Protein AF-X1AIP9-F1 (afdb_monomer_lite)

Organism: NCBI:txid412755

Secondary structure (DSSP, 8-state):
--GGG-TT-S-S-BTTB-GGG-----EEESBTTTTTSBHHHHTTSTT-----S---PPP---BEEE---TTSS-GGGGGS-GGGS--B--SPPPPHHHHHHHHHHTT----B--PPTT-HHHHT---SS--B----------

pLDDT: mean 81.37, std 18.29, range [27.41, 97.12]

Structure (mmCIF, N/CA/C/O backbone):
data_AF-X1AIP9-F1
#
_entry.id   AF-X1AIP9-F1
#
loop_
_atom_site.group_PDB
_atom_site.id
_atom_site.type_symbol
_atom_site.label_atom_id
_atom_site.label_alt_id
_atom_site.label_comp_id
_atom_site.label_asym_id
_atom_site.label_entity_id
_atom_site.label_seq_id
_atom_site.pdbx_PDB_ins_code
_atom_site.Cartn_x
_atom_site.Cartn_y
_atom_site.Cartn_z
_atom_site.occupancy
_atom_site.B_iso_or_equiv
_atom_site.auth_seq_id
_atom_site.auth_comp_id
_atom_site.auth_asym_id
_atom_site.auth_atom_id
_atom_site.pdbx_PDB_model_num
ATOM 1 N N . LYS A 1 1 ? -18.981 -21.680 0.951 1.00 55.88 1 LYS A N 1
ATOM 2 C CA . LYS A 1 1 ? -17.619 -21.598 1.529 1.00 55.88 1 LYS A CA 1
ATOM 3 C C . LYS A 1 1 ? -17.472 -22.798 2.476 1.00 55.88 1 LYS A C 1
ATOM 5 O O . LYS A 1 1 ? -18.361 -22.968 3.294 1.00 55.88 1 LYS A O 1
ATOM 10 N N . ASP A 1 2 ? -16.499 -23.697 2.274 1.00 57.28 2 ASP A N 1
ATOM 11 C CA . ASP A 1 2 ? -16.316 -24.950 3.048 1.00 57.28 2 ASP A CA 1
ATOM 12 C C . ASP A 1 2 ? -14.914 -24.931 3.674 1.00 57.28 2 ASP A C 1
ATOM 14 O O . ASP A 1 2 ? -13.926 -24.861 2.940 1.00 57.28 2 ASP A O 1
ATOM 18 N N . SER A 1 3 ? -14.827 -24.987 5.005 1.00 61.56 3 SER A N 1
ATOM 19 C CA . SER A 1 3 ? -13.566 -24.957 5.761 1.00 61.56 3 SER A CA 1
ATOM 20 C C . SER A 1 3 ? -12.625 -26.112 5.401 1.00 61.56 3 SER A C 1
ATOM 22 O O . SER A 1 3 ? -11.410 -25.980 5.515 1.00 61.56 3 SER A O 1
ATOM 24 N N . ARG A 1 4 ? -13.152 -27.223 4.868 1.00 63.00 4 ARG A N 1
ATOM 25 C CA . ARG A 1 4 ? -12.360 -28.374 4.398 1.00 63.00 4 ARG A CA 1
ATOM 26 C C . ARG A 1 4 ? -11.607 -28.107 3.090 1.00 63.00 4 ARG A C 1
ATOM 28 O O . ARG A 1 4 ? -10.804 -28.936 2.677 1.00 63.00 4 ARG A O 1
ATOM 35 N N . LYS A 1 5 ? -11.855 -26.967 2.433 1.00 68.25 5 LYS A N 1
ATOM 36 C CA . LYS A 1 5 ? -11.142 -26.505 1.227 1.00 68.25 5 LYS A CA 1
ATOM 37 C C . LYS A 1 5 ? -10.199 -25.327 1.498 1.00 68.25 5 LYS A C 1
ATOM 39 O O . LYS A 1 5 ? -9.706 -24.717 0.553 1.00 68.25 5 LYS A O 1
ATOM 44 N N . ALA A 1 6 ? -9.950 -25.001 2.765 1.00 70.75 6 ALA A N 1
ATOM 45 C CA . ALA A 1 6 ? -9.117 -23.881 3.191 1.00 70.75 6 ALA A CA 1
ATOM 46 C C . ALA A 1 6 ? -7.611 -24.164 3.036 1.00 70.75 6 ALA A C 1
ATOM 48 O O . ALA A 1 6 ? -6.866 -24.230 4.012 1.00 70.75 6 ALA A O 1
ATOM 49 N N . ILE A 1 7 ? -7.156 -24.376 1.801 1.00 81.56 7 ILE A N 1
ATOM 50 C CA . ILE A 1 7 ? -5.738 -24.604 1.507 1.00 81.56 7 ILE A CA 1
ATOM 51 C C . ILE A 1 7 ? -4.946 -23.358 1.929 1.00 81.56 7 ILE A C 1
ATOM 53 O O . ILE A 1 7 ? -5.242 -22.256 1.478 1.00 81.56 7 ILE A O 1
ATOM 57 N N . GLY A 1 8 ? -3.943 -23.538 2.792 1.00 84.81 8 GLY A N 1
ATOM 58 C CA . GLY A 1 8 ? -3.070 -22.458 3.267 1.00 84.81 8 GLY A CA 1
ATOM 59 C C . GLY A 1 8 ? -3.502 -21.779 4.573 1.00 84.81 8 GLY A C 1
ATOM 60 O O . GLY A 1 8 ? -2.743 -20.966 5.091 1.00 84.81 8 GLY A O 1
ATOM 61 N N . LEU A 1 9 ? -4.657 -22.132 5.149 1.00 86.56 9 LEU A N 1
ATOM 62 C CA . LEU A 1 9 ? -5.086 -21.643 6.464 1.00 86.56 9 LEU A CA 1
ATOM 63 C C . LEU A 1 9 ? -5.043 -22.774 7.495 1.00 86.56 9 LEU A C 1
ATOM 65 O O . LEU A 1 9 ? -5.661 -23.817 7.301 1.00 86.56 9 LEU A O 1
ATOM 69 N N . MET A 1 10 ? -4.348 -22.556 8.617 1.00 87.44 10 MET A N 1
ATOM 7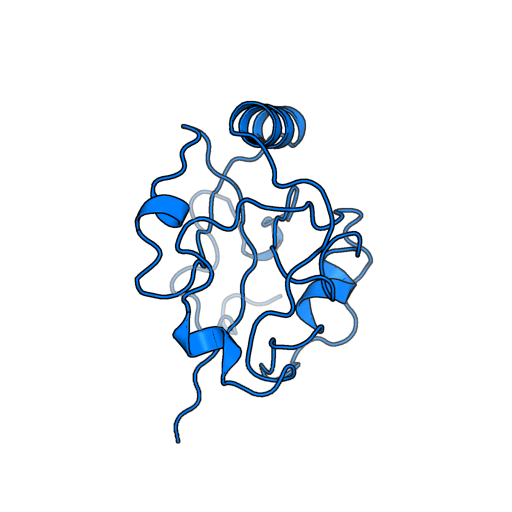0 C CA . MET A 1 10 ? -4.344 -23.517 9.733 1.00 87.44 10 MET A CA 1
ATOM 71 C C . MET A 1 10 ? -5.705 -23.582 10.433 1.00 87.44 10 MET A C 1
ATOM 73 O O . MET A 1 10 ? -6.166 -24.658 10.808 1.00 87.44 10 MET A O 1
ATOM 77 N N . HIS A 1 11 ? -6.354 -22.427 10.587 1.00 86.88 11 HIS A N 1
ATOM 78 C CA . HIS A 1 11 ? -7.672 -22.293 11.189 1.00 86.88 11 HIS A CA 1
ATOM 79 C C . HIS A 1 11 ? -8.537 -21.404 10.303 1.00 86.88 11 HIS A C 1
ATOM 81 O O . HIS A 1 11 ? -8.133 -20.305 9.938 1.00 86.88 11 HIS A O 1
ATOM 87 N N . TRP A 1 12 ? -9.731 -21.890 9.963 1.00 88.00 12 TRP A N 1
ATOM 88 C CA . TRP A 1 12 ? -10.708 -21.100 9.213 1.00 88.00 12 TRP A CA 1
ATOM 89 C C . TRP A 1 12 ? -11.387 -20.035 10.079 1.00 88.00 12 TRP A C 1
ATOM 91 O O . TRP A 1 12 ? -11.839 -19.030 9.561 1.00 88.00 12 TRP A O 1
ATOM 101 N N . ASN A 1 13 ? -11.472 -20.249 11.388 1.00 90.06 13 ASN A N 1
ATOM 102 C CA . ASN A 1 13 ? -12.008 -19.273 12.323 1.00 90.06 13 ASN A CA 1
ATOM 103 C C . ASN A 1 13 ? -10.990 -19.070 13.444 1.00 90.06 13 ASN A C 1
ATOM 105 O O . ASN A 1 13 ? -10.510 -20.051 14.022 1.00 90.06 13 ASN A O 1
ATOM 109 N N . ILE A 1 14 ? -10.658 -17.814 13.729 1.00 90.31 14 ILE A N 1
ATOM 110 C CA . ILE A 1 14 ? -9.764 -17.425 14.817 1.00 90.31 14 ILE A CA 1
ATOM 111 C C . ILE A 1 14 ? -10.526 -16.451 15.707 1.00 90.31 14 ILE A C 1
ATOM 113 O O . ILE A 1 14 ? -10.773 -15.314 15.327 1.00 90.31 14 ILE A O 1
ATOM 117 N N . GLY A 1 15 ? -10.911 -16.898 16.904 1.00 91.19 15 GLY A N 1
ATOM 118 C CA . GLY A 1 15 ? -11.561 -16.028 17.889 1.00 91.19 15 GLY A CA 1
ATOM 119 C C . GLY A 1 15 ? -12.900 -15.438 17.435 1.00 91.19 15 GLY A C 1
ATOM 120 O O . GLY A 1 15 ? -13.266 -14.369 17.909 1.00 91.19 15 GLY A O 1
ATOM 121 N N . GLY A 1 16 ? -13.619 -16.109 16.531 1.00 91.81 16 GLY A N 1
ATOM 122 C CA . GLY A 1 16 ? -14.866 -15.615 15.949 1.00 91.81 16 GLY A CA 1
ATOM 123 C C . GLY A 1 16 ? -14.703 -14.990 14.564 1.00 91.81 16 GLY A C 1
ATOM 124 O O . GLY A 1 16 ? -15.691 -14.954 13.844 1.00 91.81 16 GLY A O 1
ATOM 125 N N . TYR A 1 17 ? -13.486 -14.614 14.162 1.00 89.31 17 TYR A N 1
ATOM 126 C CA . TYR A 1 17 ? -13.203 -13.998 12.864 1.00 89.31 17 TYR A CA 1
ATOM 127 C C . TYR A 1 17 ? -12.886 -15.045 11.793 1.00 89.31 17 TYR A C 1
ATOM 129 O O . TYR A 1 17 ? -12.066 -15.948 12.002 1.00 89.31 17 TYR A O 1
ATOM 137 N N . GLU A 1 18 ? -13.517 -14.911 10.636 1.00 89.50 18 GLU A N 1
ATOM 138 C CA . GLU A 1 18 ? -13.279 -15.680 9.419 1.00 89.50 18 GLU A CA 1
ATOM 139 C C . GLU A 1 18 ? -12.449 -14.855 8.407 1.00 89.50 18 GLU A C 1
ATOM 141 O O . GLU A 1 18 ? -12.409 -13.629 8.482 1.00 89.50 18 GLU A O 1
ATOM 146 N N . PRO A 1 19 ? -11.786 -15.475 7.406 1.00 85.62 19 PRO A N 1
ATOM 147 C CA . PRO A 1 19 ? -10.918 -14.759 6.463 1.00 85.62 19 PRO A CA 1
ATOM 148 C C . PRO A 1 19 ? -11.592 -13.628 5.687 1.00 85.62 19 PRO A C 1
ATOM 150 O O . PRO A 1 19 ? -10.918 -12.732 5.195 1.00 85.62 19 PRO A O 1
ATOM 153 N N . PHE A 1 20 ? -12.909 -13.709 5.518 1.00 85.69 20 PHE A N 1
ATOM 154 C CA . PHE A 1 20 ? -13.686 -12.711 4.791 1.00 85.69 20 PHE A CA 1
ATOM 155 C C . PHE A 1 20 ? -14.189 -11.566 5.675 1.00 85.69 20 PHE A C 1
ATOM 157 O O . PHE A 1 20 ? -14.812 -10.663 5.135 1.00 85.69 20 PHE A O 1
ATOM 164 N N . ASP A 1 21 ? -13.904 -11.595 6.977 1.00 88.88 21 ASP A N 1
ATOM 165 C CA . ASP A 1 21 ? -14.150 -10.472 7.887 1.00 88.88 21 ASP A CA 1
ATOM 166 C C . ASP A 1 21 ? -12.988 -9.457 7.860 1.00 88.88 21 ASP A C 1
ATOM 168 O O . ASP A 1 21 ? -12.998 -8.471 8.588 1.00 88.88 21 ASP A O 1
ATOM 172 N N . ILE A 1 22 ? -11.953 -9.702 7.043 1.00 89.62 22 ILE A N 1
ATOM 173 C CA . ILE A 1 22 ? -10.827 -8.783 6.866 1.00 89.62 22 ILE A CA 1
ATOM 174 C C . ILE A 1 22 ? -11.220 -7.697 5.867 1.00 89.62 22 ILE A C 1
ATOM 176 O O . ILE A 1 22 ? -11.438 -7.974 4.686 1.00 89.62 22 ILE A O 1
ATOM 180 N N . GLU A 1 23 ? -11.205 -6.454 6.335 1.00 89.62 23 GLU A N 1
ATOM 181 C CA . GL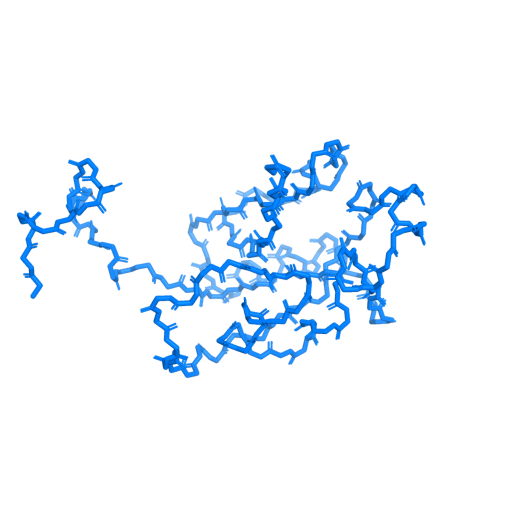U A 1 23 ? -11.472 -5.268 5.528 1.00 89.62 23 GLU A CA 1
ATOM 182 C C . GLU A 1 23 ? -10.220 -4.392 5.420 1.00 89.62 23 GLU A C 1
ATOM 184 O O . GLU A 1 23 ? -9.456 -4.216 6.374 1.00 89.62 23 GLU A O 1
ATOM 189 N N . VAL A 1 24 ? -9.995 -3.828 4.232 1.00 90.44 24 VAL A N 1
ATOM 190 C CA . VAL A 1 24 ? -8.953 -2.819 4.025 1.00 90.44 24 VAL A CA 1
ATOM 191 C C . VAL A 1 24 ? -9.601 -1.461 4.229 1.00 90.44 24 VAL A C 1
ATOM 193 O O . VAL A 1 24 ? -10.489 -1.103 3.470 1.00 90.44 24 VAL A O 1
ATOM 196 N N . VAL A 1 25 ? 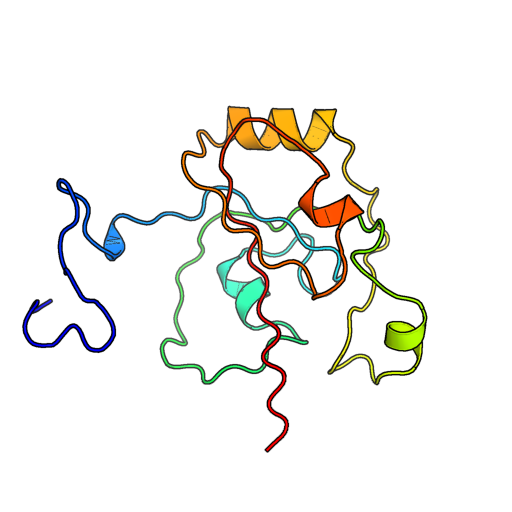-9.141 -0.715 5.233 1.00 92.94 25 VAL A N 1
ATOM 197 C CA . VAL A 1 25 ? -9.701 0.604 5.603 1.00 92.94 25 VAL A CA 1
ATOM 198 C C . VAL A 1 25 ? -8.727 1.766 5.376 1.00 92.94 25 VAL A C 1
ATOM 200 O O . VAL A 1 25 ? -9.106 2.933 5.409 1.00 92.94 25 VAL A O 1
ATOM 203 N N . ALA A 1 26 ? -7.454 1.459 5.133 1.00 90.75 26 ALA A N 1
ATOM 204 C CA . ALA A 1 26 ? -6.414 2.416 4.777 1.00 90.75 26 ALA A CA 1
ATOM 205 C C . ALA A 1 26 ? -5.310 1.695 3.995 1.00 90.75 26 ALA A C 1
ATOM 207 O O . ALA A 1 26 ? -5.067 0.510 4.218 1.00 90.75 26 ALA A O 1
ATOM 208 N N . ALA A 1 27 ? -4.628 2.413 3.105 1.00 91.00 27 ALA A N 1
ATOM 209 C CA . ALA A 1 27 ? -3.474 1.908 2.371 1.00 91.00 27 ALA A CA 1
ATOM 210 C C . ALA A 1 27 ? -2.494 3.047 2.078 1.00 91.00 27 ALA A C 1
ATOM 212 O O . ALA A 1 27 ? -2.914 4.175 1.808 1.00 91.00 27 ALA A O 1
ATOM 213 N N . PHE A 1 28 ? -1.197 2.740 2.094 1.00 91.56 28 PHE A N 1
ATOM 214 C CA . PHE A 1 28 ? -0.139 3.681 1.736 1.00 91.56 28 PHE A CA 1
ATOM 215 C C . PHE A 1 28 ? 0.870 3.014 0.810 1.00 91.56 28 PHE A C 1
ATOM 217 O O . PHE A 1 28 ? 1.178 1.835 0.971 1.00 91.56 28 PHE A O 1
ATOM 224 N N . ASP A 1 29 ? 1.396 3.778 -0.137 1.00 92.38 29 ASP A N 1
ATOM 225 C CA . ASP A 1 29 ? 2.474 3.359 -1.033 1.00 92.38 29 ASP A CA 1
ATOM 226 C C . ASP A 1 29 ? 3.291 4.606 -1.427 1.00 92.38 29 ASP A C 1
ATOM 228 O O . ASP A 1 29 ? 2.878 5.739 -1.169 1.00 92.38 29 ASP A O 1
ATOM 232 N N . ILE A 1 30 ? 4.469 4.406 -2.010 1.00 92.69 30 ILE A N 1
ATOM 233 C CA . ILE A 1 30 ? 5.329 5.479 -2.536 1.00 92.69 30 ILE A CA 1
ATOM 234 C C . ILE A 1 30 ? 5.419 5.443 -4.062 1.00 92.69 30 ILE A C 1
ATOM 236 O O . ILE A 1 30 ? 6.095 6.276 -4.662 1.00 92.69 30 ILE A O 1
ATOM 240 N N . ASP A 1 31 ? 4.775 4.463 -4.696 1.00 93.88 31 ASP A N 1
ATOM 241 C CA . ASP A 1 31 ? 4.770 4.293 -6.136 1.00 93.88 31 ASP A CA 1
ATOM 242 C C . ASP A 1 31 ? 3.641 5.094 -6.793 1.00 93.88 31 ASP A C 1
ATOM 244 O O . ASP A 1 31 ? 2.452 4.878 -6.529 1.00 93.88 31 ASP A O 1
ATOM 248 N N . LYS A 1 32 ? 4.005 5.969 -7.733 1.00 96.00 32 LYS A N 1
ATOM 249 C CA . LYS A 1 32 ? 3.073 6.829 -8.478 1.00 96.00 32 LYS A CA 1
ATOM 250 C C . LYS A 1 32 ? 2.005 6.060 -9.254 1.00 96.00 32 LYS A C 1
ATOM 252 O O . LYS A 1 32 ? 0.993 6.622 -9.654 1.00 96.00 32 LYS A O 1
ATOM 257 N N . ARG A 1 33 ? 2.228 4.772 -9.537 1.00 95.62 33 A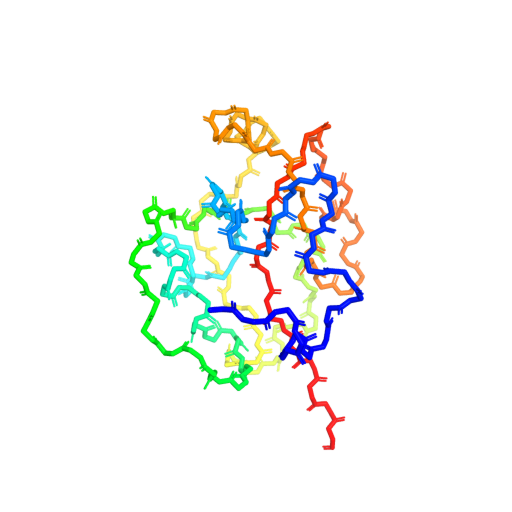RG A N 1
ATOM 258 C CA . ARG A 1 33 ? 1.253 3.928 -10.243 1.00 95.62 33 ARG A CA 1
ATOM 259 C C . ARG A 1 33 ? 0.136 3.449 -9.326 1.00 95.62 33 ARG A C 1
ATOM 261 O O . ARG A 1 33 ? -0.850 2.926 -9.850 1.00 95.62 33 ARG A O 1
ATOM 268 N N . LYS A 1 34 ? 0.291 3.600 -8.010 1.00 95.44 34 LYS A N 1
ATOM 269 C CA . LYS A 1 34 ? -0.648 3.152 -6.978 1.00 95.44 34 LYS A CA 1
ATOM 270 C C . LYS A 1 34 ? -1.254 4.322 -6.215 1.00 95.44 34 LYS A C 1
ATOM 272 O O . LYS A 1 34 ? -2.461 4.317 -6.004 1.00 95.44 34 LYS A O 1
ATOM 277 N N . VAL A 1 35 ? -0.442 5.313 -5.839 1.00 95.38 35 VAL A N 1
ATOM 278 C CA . VAL A 1 35 ? -0.901 6.502 -5.106 1.00 95.38 35 VAL A CA 1
ATOM 279 C C . VAL A 1 35 ? -2.090 7.154 -5.827 1.00 95.38 35 VAL A C 1
ATOM 281 O O . VAL A 1 35 ? -2.091 7.325 -7.044 1.00 95.38 35 VAL A O 1
ATOM 284 N N . GLY A 1 36 ? -3.148 7.450 -5.068 1.00 96.62 36 GLY A N 1
ATOM 285 C CA . GLY A 1 36 ? -4.398 8.045 -5.548 1.00 96.62 36 GLY A CA 1
ATOM 286 C C . GLY A 1 36 ? -5.431 7.064 -6.120 1.00 96.62 36 GLY A C 1
ATOM 287 O O . GLY A 1 36 ? -6.603 7.437 -6.245 1.00 96.62 36 GLY A O 1
ATOM 288 N N . LYS A 1 37 ? -5.050 5.819 -6.431 1.00 96.94 37 LYS A N 1
ATOM 289 C CA . LYS A 1 37 ? -5.972 4.788 -6.939 1.00 96.94 37 LYS A CA 1
ATOM 290 C C . LYS A 1 37 ? -6.682 4.053 -5.816 1.00 96.94 37 LYS A C 1
ATOM 292 O O . LYS A 1 37 ? -6.175 4.006 -4.696 1.00 96.94 37 LYS A O 1
ATOM 297 N N . ASP A 1 38 ? -7.832 3.464 -6.128 1.00 97.12 38 ASP A N 1
ATOM 298 C CA . ASP A 1 38 ? -8.463 2.503 -5.226 1.00 97.12 38 ASP A CA 1
ATOM 299 C C . ASP A 1 38 ? -7.556 1.278 -5.041 1.00 97.12 38 ASP A C 1
ATOM 301 O O . ASP A 1 38 ? -6.837 0.870 -5.961 1.00 97.12 38 ASP A O 1
ATOM 305 N N . VAL A 1 39 ? -7.584 0.678 -3.853 1.00 94.31 39 VAL A N 1
ATOM 306 C CA . VAL A 1 39 ? -6.806 -0.529 -3.552 1.00 94.31 39 VAL A CA 1
ATOM 307 C C . VAL A 1 39 ? -7.113 -1.654 -4.544 1.00 94.31 39 VAL A C 1
ATOM 309 O O . VAL A 1 39 ? -6.176 -2.336 -4.960 1.00 94.31 39 VAL A O 1
ATOM 312 N N . SER A 1 40 ? -8.370 -1.820 -4.976 1.00 93.94 40 SER A N 1
ATOM 313 C CA . SER A 1 40 ? -8.762 -2.854 -5.949 1.00 93.94 40 SER A CA 1
ATOM 314 C C . SER A 1 40 ? -8.024 -2.729 -7.286 1.00 93.94 40 SER A C 1
ATOM 316 O O . SER A 1 40 ? -7.750 -3.739 -7.931 1.00 93.94 40 SER A O 1
ATOM 318 N N . GLU A 1 41 ? -7.619 -1.518 -7.676 1.00 94.81 41 GLU A N 1
ATOM 319 C CA . GLU A 1 41 ? -6.814 -1.263 -8.872 1.00 94.81 41 GLU A CA 1
ATOM 320 C C . GLU A 1 41 ? -5.311 -1.333 -8.572 1.00 94.81 41 GLU A C 1
ATOM 322 O O . GLU A 1 41 ? -4.528 -1.896 -9.344 1.00 94.81 41 GLU A O 1
ATOM 327 N N . ALA A 1 42 ? -4.890 -0.753 -7.445 1.00 94.06 42 ALA A N 1
ATOM 328 C CA . ALA A 1 42 ? -3.485 -0.613 -7.074 1.00 94.06 42 ALA A CA 1
ATOM 329 C C . ALA A 1 42 ? -2.780 -1.964 -6.872 1.00 94.06 42 ALA A C 1
ATOM 331 O O . ALA A 1 42 ? -1.593 -2.089 -7.181 1.00 94.06 42 ALA A O 1
ATOM 332 N N . ILE A 1 43 ? -3.497 -2.996 -6.412 1.00 92.94 43 ILE A N 1
ATOM 333 C CA . ILE A 1 43 ? -2.939 -4.349 -6.238 1.00 92.94 43 ILE A CA 1
ATOM 334 C C . ILE A 1 43 ? -2.488 -4.999 -7.554 1.00 92.94 43 ILE A C 1
ATOM 336 O O . ILE A 1 43 ? -1.643 -5.894 -7.518 1.00 92.94 43 ILE A O 1
ATOM 340 N N . PHE A 1 44 ? -2.991 -4.533 -8.699 1.00 93.62 44 PHE A N 1
ATOM 341 C CA . PHE A 1 44 ? -2.603 -5.017 -10.028 1.00 93.62 44 PHE A CA 1
ATOM 342 C C . PHE A 1 44 ? -1.571 -4.121 -10.722 1.00 93.62 44 PHE A C 1
ATOM 344 O O . PHE A 1 44 ? -1.111 -4.444 -11.817 1.00 93.62 44 PHE A O 1
ATOM 351 N N . ALA A 1 45 ? -1.207 -2.987 -10.121 1.00 92.44 45 ALA A N 1
ATOM 352 C CA . ALA A 1 45 ? -0.206 -2.098 -10.686 1.00 92.44 45 ALA A CA 1
ATOM 353 C C . ALA A 1 45 ? 1.205 -2.672 -10.499 1.00 92.44 45 ALA A C 1
ATOM 355 O O . ALA A 1 45 ? 1.551 -3.184 -9.433 1.00 92.44 45 ALA A O 1
ATOM 356 N N . PHE A 1 46 ? 2.055 -2.509 -11.517 1.00 90.19 46 PHE A N 1
ATOM 357 C CA . PHE A 1 46 ? 3.489 -2.760 -11.377 1.00 90.19 46 PHE A CA 1
ATOM 358 C C . PHE A 1 46 ? 4.064 -2.005 -10.154 1.00 90.19 46 PHE A C 1
ATOM 360 O O . PHE A 1 46 ? 3.585 -0.912 -9.840 1.00 90.19 46 PHE A O 1
ATOM 367 N N . PRO A 1 47 ? 5.071 -2.563 -9.457 1.00 89.00 47 PRO A N 1
ATOM 368 C CA . PRO A 1 47 ? 5.813 -3.778 -9.800 1.00 89.00 47 PRO A CA 1
ATOM 369 C C . PRO A 1 47 ? 5.146 -5.082 -9.317 1.00 89.00 47 PRO A C 1
ATOM 371 O O . PRO A 1 47 ? 5.774 -6.138 -9.370 1.00 89.00 47 PRO A O 1
ATOM 374 N N . ASN A 1 48 ? 3.889 -5.050 -8.854 1.00 88.31 48 ASN A N 1
ATOM 375 C CA . ASN A 1 48 ? 3.191 -6.269 -8.452 1.00 88.31 48 ASN A CA 1
ATOM 376 C C . ASN A 1 48 ? 3.048 -7.212 -9.664 1.00 88.31 48 ASN A C 1
ATOM 378 O O . ASN A 1 48 ? 2.553 -6.819 -10.719 1.00 88.31 48 ASN A O 1
ATOM 382 N N . CYS A 1 49 ? 3.468 -8.468 -9.507 1.00 87.50 49 CYS A N 1
ATOM 383 C CA . CYS A 1 49 ? 3.515 -9.458 -10.591 1.00 87.50 49 CYS A CA 1
ATOM 384 C C . CYS A 1 49 ? 3.021 -10.854 -10.164 1.00 87.50 49 CYS A C 1
ATOM 386 O O . CYS A 1 49 ? 3.332 -11.858 -10.802 1.00 87.50 49 CYS A O 1
ATOM 388 N N . THR A 1 50 ? 2.263 -10.932 -9.065 1.00 83.31 50 THR A N 1
ATOM 389 C CA . THR A 1 50 ? 1.734 -12.204 -8.554 1.00 83.31 50 THR A CA 1
ATOM 390 C C . THR A 1 50 ? 0.698 -12.822 -9.501 1.00 83.31 50 THR A C 1
ATOM 392 O O . THR A 1 50 ? 0.067 -12.133 -10.304 1.00 83.31 50 THR A O 1
ATOM 395 N N . THR A 1 51 ? 0.495 -14.138 -9.393 1.00 89.12 51 THR A N 1
ATOM 396 C CA . THR A 1 51 ? -0.553 -14.834 -10.150 1.00 89.12 51 THR A CA 1
ATOM 397 C C . THR A 1 51 ? -1.925 -14.294 -9.754 1.00 89.12 51 THR A C 1
ATOM 399 O O . THR A 1 51 ? -2.310 -14.340 -8.586 1.00 89.12 51 THR A O 1
ATOM 402 N N . VAL A 1 52 ? -2.694 -13.826 -10.736 1.00 88.75 52 VAL A N 1
ATOM 403 C CA . VAL A 1 52 ? -4.064 -13.354 -10.518 1.00 88.75 52 VAL A CA 1
ATOM 404 C C . VAL A 1 52 ? -5.002 -14.557 -10.422 1.00 88.75 52 VAL A C 1
ATOM 406 O O . VAL A 1 52 ? -5.328 -15.182 -11.428 1.00 88.75 52 VAL A O 1
ATOM 409 N N . PHE A 1 53 ? -5.439 -14.882 -9.207 1.00 87.50 53 PHE A N 1
ATOM 410 C CA . PHE A 1 53 ? -6.414 -15.950 -8.941 1.00 87.50 53 PHE A CA 1
ATOM 411 C C . PHE A 1 53 ? -7.841 -15.421 -8.714 1.00 87.50 53 PHE A C 1
ATOM 413 O O . PHE A 1 53 ? -8.799 -16.188 -8.775 1.00 87.50 53 PHE A O 1
ATOM 420 N N . CYS A 1 54 ? -7.986 -14.117 -8.469 1.00 87.31 54 CYS A N 1
ATOM 421 C CA . CYS A 1 54 ? -9.255 -13.401 -8.411 1.00 87.31 54 CYS A CA 1
ATOM 422 C C . CYS A 1 54 ? -9.076 -12.080 -9.160 1.00 87.31 54 CYS A C 1
ATOM 424 O O . CYS A 1 54 ? -8.331 -11.212 -8.710 1.00 87.31 54 CYS A O 1
ATOM 426 N N . LYS A 1 55 ? -9.679 -11.974 -10.345 1.00 89.56 55 LYS A N 1
ATOM 427 C CA . LYS A 1 55 ? -9.514 -10.804 -11.218 1.00 89.56 55 LYS A CA 1
ATOM 428 C C . LYS A 1 55 ? -10.533 -9.710 -10.911 1.00 89.56 55 LYS A C 1
ATOM 430 O O . LYS A 1 55 ? -10.206 -8.533 -10.989 1.00 89.56 55 LYS A O 1
ATOM 435 N N . ASP A 1 56 ? -11.747 -10.118 -10.566 1.00 92.44 56 ASP A N 1
ATOM 436 C CA . ASP A 1 56 ? -12.868 -9.214 -10.354 1.00 92.44 56 ASP A CA 1
ATOM 437 C C . ASP A 1 56 ? -12.951 -8.874 -8.863 1.00 92.44 56 ASP A C 1
ATOM 439 O O . ASP A 1 56 ? -13.596 -9.570 -8.077 1.00 92.44 56 ASP A O 1
ATOM 443 N N . ILE A 1 57 ? -12.225 -7.826 -8.471 1.00 91.31 57 ILE A N 1
ATOM 444 C CA . ILE A 1 57 ? -12.269 -7.263 -7.121 1.00 91.31 57 ILE A CA 1
ATOM 445 C C . ILE A 1 57 ? -13.236 -6.075 -7.156 1.00 91.31 57 ILE A C 1
ATOM 447 O O . ILE A 1 57 ? -13.043 -5.185 -7.985 1.00 91.31 57 ILE A O 1
ATOM 451 N N . PRO A 1 58 ? -14.295 -6.061 -6.326 1.00 92.56 58 PRO A N 1
ATOM 452 C CA . PRO A 1 58 ? -15.169 -4.899 -6.232 1.00 92.56 58 PRO A CA 1
ATOM 453 C C . PRO A 1 58 ? -14.381 -3.686 -5.727 1.00 92.56 58 PRO A C 1
ATOM 455 O O . PRO A 1 58 ? -13.377 -3.848 -5.032 1.00 92.56 58 PRO A O 1
ATOM 458 N N . GLU A 1 59 ? -14.843 -2.482 -6.064 1.00 94.62 59 GLU A N 1
ATOM 459 C CA . GLU A 1 59 ? -14.262 -1.250 -5.529 1.00 94.62 59 GLU A CA 1
ATOM 460 C C . GLU A 1 59 ? -14.304 -1.292 -3.996 1.00 94.62 59 GLU A C 1
ATOM 462 O O . GLU A 1 59 ? -15.334 -1.621 -3.404 1.00 94.62 59 GLU A O 1
ATOM 467 N N . ILE A 1 60 ? -13.155 -1.032 -3.370 1.00 91.88 60 ILE A N 1
ATOM 468 C CA . ILE A 1 60 ? -12.995 -1.095 -1.910 1.00 91.88 60 ILE A CA 1
ATOM 469 C C . ILE A 1 60 ? -13.313 0.273 -1.282 1.00 91.88 60 ILE A C 1
ATOM 471 O O . ILE A 1 60 ? -13.554 0.363 -0.083 1.00 91.88 60 ILE A O 1
ATOM 475 N N . GLU A 1 61 ? -13.336 1.330 -2.099 1.00 96.12 61 GLU A N 1
ATOM 476 C CA . GLU A 1 61 ? -13.502 2.733 -1.705 1.00 96.12 61 GLU A CA 1
ATOM 477 C C . GLU A 1 61 ? -12.373 3.241 -0.792 1.00 96.12 61 GLU A C 1
ATOM 479 O O . GLU A 1 61 ? -12.509 4.236 -0.075 1.00 96.12 61 GLU A O 1
ATOM 484 N N . VAL A 1 62 ? -11.204 2.600 -0.868 1.00 94.50 62 VAL A N 1
ATOM 485 C CA . VAL A 1 62 ? -10.000 2.991 -0.135 1.00 94.50 62 VAL A CA 1
ATOM 486 C C . VAL A 1 62 ? -8.932 3.388 -1.126 1.00 94.50 62 VAL A C 1
ATOM 488 O O . VAL A 1 62 ? -8.349 2.561 -1.825 1.00 94.50 62 VAL A O 1
ATOM 491 N N . ARG A 1 63 ? -8.632 4.686 -1.151 1.00 95.88 63 ARG A N 1
ATOM 492 C CA . ARG A 1 63 ? -7.552 5.221 -1.977 1.00 95.88 63 ARG A CA 1
ATOM 493 C C . ARG A 1 63 ? -6.203 5.045 -1.298 1.00 95.88 63 ARG A C 1
ATOM 495 O O . ARG A 1 63 ? -6.043 5.359 -0.118 1.00 95.88 63 ARG A O 1
ATOM 502 N N . VAL A 1 64 ? -5.218 4.611 -2.078 1.00 95.00 64 VAL A N 1
ATOM 503 C CA . VAL A 1 64 ? -3.823 4.535 -1.647 1.00 95.00 64 VAL A CA 1
ATOM 504 C C . VAL A 1 64 ? -3.292 5.946 -1.418 1.00 95.00 64 VAL A C 1
ATOM 506 O O . VAL A 1 64 ? -3.261 6.774 -2.330 1.00 95.00 64 VAL A O 1
ATOM 509 N N . GLN A 1 65 ? -2.868 6.223 -0.192 1.00 94.31 65 GLN A N 1
ATOM 510 C CA . GLN A 1 65 ? -2.299 7.503 0.208 1.00 94.31 65 GLN A CA 1
ATOM 511 C C . GLN A 1 65 ? -0.781 7.511 0.019 1.00 94.31 65 GLN A C 1
ATOM 513 O O . GLN A 1 65 ? -0.124 6.471 0.089 1.00 94.31 65 GLN A O 1
ATOM 518 N N . MET A 1 66 ? -0.215 8.697 -0.201 1.00 93.69 66 MET A N 1
ATOM 519 C CA . MET A 1 66 ? 1.234 8.849 -0.292 1.00 93.69 66 MET A CA 1
ATOM 520 C C . MET A 1 66 ? 1.880 8.532 1.060 1.00 93.69 66 MET A C 1
ATOM 522 O O . MET A 1 66 ? 1.547 9.143 2.075 1.00 93.69 66 MET A O 1
ATOM 526 N N . GLY A 1 67 ? 2.793 7.565 1.071 1.00 90.94 67 GLY A N 1
ATOM 527 C CA . GLY A 1 67 ? 3.570 7.187 2.245 1.00 90.94 67 GLY A CA 1
ATOM 528 C C . GLY A 1 67 ? 4.777 8.095 2.488 1.00 90.94 67 GLY A C 1
ATOM 529 O O . GLY A 1 67 ? 4.919 9.171 1.907 1.00 90.94 67 GLY A O 1
ATOM 530 N N . ARG A 1 68 ? 5.678 7.637 3.362 1.00 89.00 68 ARG A N 1
ATOM 531 C CA . ARG A 1 68 ? 6.977 8.277 3.594 1.00 89.00 68 ARG A CA 1
ATOM 532 C C . ARG A 1 68 ? 8.091 7.387 3.058 1.00 89.00 68 ARG A C 1
ATOM 534 O O . ARG A 1 68 ? 8.128 6.207 3.394 1.00 89.00 68 ARG A O 1
ATOM 541 N N . ILE A 1 69 ? 8.992 7.945 2.249 1.00 86.56 69 ILE A N 1
ATOM 542 C CA . ILE A 1 69 ? 9.987 7.156 1.507 1.00 86.56 69 ILE A CA 1
ATOM 543 C C . ILE A 1 69 ? 11.068 6.629 2.453 1.00 86.56 69 ILE A C 1
ATOM 545 O O . ILE A 1 69 ? 11.271 5.423 2.527 1.00 86.56 69 ILE A O 1
ATOM 549 N N . LEU A 1 70 ? 11.732 7.509 3.215 1.00 87.12 70 LEU A N 1
ATOM 550 C CA . LEU A 1 70 ? 12.835 7.155 4.130 1.00 87.12 70 LEU A CA 1
ATOM 551 C C . LEU A 1 70 ? 13.861 6.201 3.472 1.00 87.12 70 LEU A C 1
ATOM 553 O O . LEU A 1 70 ? 14.355 6.493 2.391 1.00 87.12 70 LEU A O 1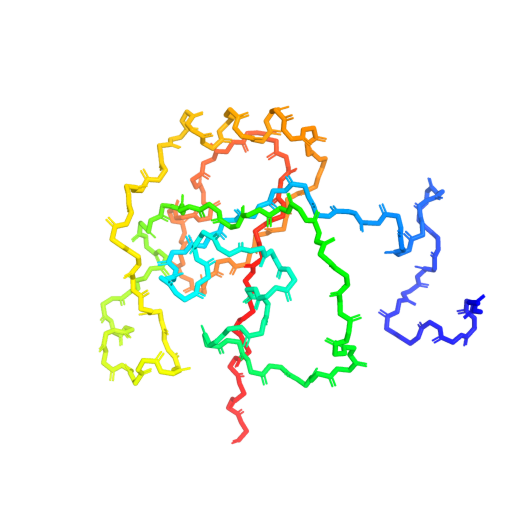
ATOM 557 N N . ASP A 1 71 ? 14.201 5.086 4.123 1.00 83.75 71 ASP A N 1
ATOM 558 C CA . ASP A 1 71 ? 15.025 3.996 3.577 1.00 83.75 71 ASP A CA 1
ATOM 559 C C . ASP A 1 71 ? 14.181 2.887 2.911 1.00 83.75 71 ASP A C 1
ATOM 561 O O . ASP A 1 71 ? 14.656 1.776 2.679 1.00 83.75 71 ASP A O 1
ATOM 565 N N . GLY A 1 72 ? 12.922 3.197 2.585 1.00 82.06 72 GLY A N 1
ATOM 566 C CA . GLY A 1 72 ? 11.991 2.396 1.784 1.00 82.06 72 GLY A CA 1
ATOM 567 C C . GLY A 1 72 ? 12.362 2.292 0.304 1.00 82.06 72 GLY A C 1
ATOM 568 O O . GLY A 1 72 ? 11.899 1.387 -0.380 1.00 82.06 72 GLY A O 1
ATOM 569 N N . PHE A 1 73 ? 13.208 3.195 -0.192 1.00 85.81 73 PHE A N 1
ATOM 570 C CA . PHE A 1 73 ? 13.747 3.161 -1.548 1.00 85.81 73 PHE A CA 1
ATOM 571 C C . PHE A 1 73 ? 15.258 3.383 -1.496 1.00 85.81 73 PHE A C 1
ATOM 573 O O . PHE A 1 73 ? 15.727 4.486 -1.217 1.00 85.81 73 PHE A O 1
ATOM 580 N N . ALA A 1 74 ? 16.021 2.316 -1.722 1.00 83.94 74 ALA A N 1
ATOM 581 C CA . ALA A 1 74 ? 17.478 2.358 -1.683 1.00 83.94 74 ALA A CA 1
ATOM 582 C C . ALA A 1 74 ? 18.063 2.857 -3.013 1.00 83.94 74 ALA A C 1
ATOM 584 O O . ALA A 1 74 ? 17.471 2.653 -4.068 1.00 83.94 74 ALA A O 1
ATOM 585 N N . ASP A 1 75 ? 19.262 3.446 -2.990 1.00 85.94 75 ASP A N 1
ATOM 586 C CA . ASP A 1 75 ? 19.868 4.045 -4.191 1.00 85.94 75 ASP A CA 1
ATOM 587 C C . ASP A 1 75 ? 20.017 3.056 -5.356 1.00 85.94 75 ASP A C 1
ATOM 589 O O . ASP A 1 75 ? 19.701 3.401 -6.492 1.00 85.94 75 ASP A O 1
ATOM 593 N N . HIS A 1 76 ? 20.391 1.804 -5.068 1.00 85.81 76 HIS A N 1
ATOM 594 C CA . HIS A 1 76 ? 20.522 0.750 -6.081 1.00 85.81 76 HIS A CA 1
ATOM 595 C C . HIS A 1 76 ? 19.196 0.410 -6.781 1.00 85.81 76 HIS A C 1
ATOM 597 O O . HIS A 1 76 ? 19.205 -0.163 -7.865 1.00 85.81 76 HIS A O 1
ATOM 603 N N . MET A 1 77 ? 18.044 0.748 -6.189 1.00 82.25 77 MET A N 1
ATOM 604 C CA . MET A 1 77 ? 16.734 0.517 -6.803 1.00 82.25 77 MET A CA 1
ATOM 605 C C . MET A 1 77 ? 16.488 1.420 -8.017 1.00 82.25 77 MET A C 1
ATOM 607 O O . MET A 1 77 ? 15.615 1.106 -8.824 1.00 82.25 77 MET A O 1
ATOM 611 N N . ARG A 1 78 ? 17.254 2.512 -8.172 1.00 88.06 78 ARG A N 1
ATOM 612 C CA . ARG A 1 78 ? 17.198 3.410 -9.341 1.00 88.06 78 ARG A CA 1
ATOM 613 C C . ARG A 1 78 ? 17.757 2.778 -10.611 1.00 88.06 78 ARG A C 1
ATOM 615 O O . ARG A 1 78 ? 17.405 3.217 -11.699 1.00 88.06 78 ARG A O 1
ATOM 622 N N . ASP A 1 79 ? 18.606 1.764 -10.468 1.00 91.12 79 ASP A N 1
ATOM 623 C CA . ASP A 1 79 ? 19.267 1.104 -11.595 1.00 91.12 79 ASP A CA 1
ATOM 624 C C . ASP A 1 79 ? 18.401 -0.006 -12.218 1.00 91.12 79 ASP A C 1
ATOM 626 O O . ASP A 1 79 ? 18.750 -0.576 -13.253 1.00 91.12 79 ASP A O 1
ATOM 630 N N . TYR A 1 80 ? 17.263 -0.326 -11.597 1.00 88.38 80 TYR A N 1
ATOM 631 C CA . TYR A 1 80 ? 16.329 -1.331 -12.091 1.00 88.38 80 TYR A CA 1
ATOM 632 C C . TYR A 1 80 ? 15.326 -0.722 -13.078 1.00 88.38 80 TYR A C 1
ATOM 634 O O . TYR A 1 80 ? 14.931 0.433 -12.923 1.00 88.38 80 TYR A O 1
ATOM 642 N N . PRO A 1 81 ? 14.838 -1.502 -14.059 1.00 91.44 81 PRO A N 1
ATOM 643 C CA . PRO A 1 81 ? 13.753 -1.059 -14.927 1.00 91.44 81 PRO A CA 1
ATOM 644 C C . PRO A 1 81 ? 12.505 -0.694 -14.119 1.00 91.44 81 PRO A C 1
ATOM 646 O O . PRO A 1 81 ? 12.136 -1.431 -13.205 1.00 91.44 81 PRO A O 1
ATOM 649 N N . ASP A 1 82 ? 11.792 0.361 -14.522 1.00 90.69 82 ASP A N 1
ATOM 650 C CA . ASP A 1 82 ? 10.570 0.855 -13.864 1.00 90.69 82 ASP A CA 1
ATOM 651 C C . ASP A 1 82 ? 9.547 -0.246 -13.547 1.00 90.69 82 ASP A C 1
ATOM 653 O O . ASP A 1 82 ? 8.852 -0.195 -12.535 1.00 90.69 82 ASP A O 1
ATOM 657 N N . GLN A 1 83 ? 9.428 -1.266 -14.400 1.00 87.69 83 GLN A N 1
ATOM 658 C CA . GLN A 1 83 ? 8.498 -2.387 -14.206 1.00 87.69 83 GLN A CA 1
ATOM 659 C C . GLN A 1 83 ? 8.848 -3.273 -12.998 1.00 87.69 83 GLN A C 1
ATOM 661 O O . GLN A 1 83 ? 7.968 -3.953 -12.478 1.00 87.69 83 GLN A O 1
ATOM 666 N N . CYS A 1 84 ? 10.102 -3.238 -12.546 1.00 85.94 84 CYS A N 1
ATOM 667 C CA . CYS A 1 84 ? 10.661 -4.085 -11.494 1.00 85.94 84 CYS A CA 1
ATOM 668 C C . CYS A 1 84 ? 11.065 -3.299 -10.233 1.00 85.94 84 CYS A C 1
ATOM 670 O O . CYS A 1 84 ? 11.618 -3.884 -9.306 1.00 85.94 84 CYS A O 1
ATOM 672 N N . THR A 1 85 ? 10.828 -1.986 -10.191 1.00 88.88 85 THR A N 1
ATOM 673 C CA . THR A 1 85 ? 11.198 -1.105 -9.070 1.00 88.88 85 THR A CA 1
ATOM 674 C C . THR A 1 85 ? 10.108 -0.076 -8.793 1.00 88.88 85 THR A C 1
ATOM 676 O O . THR A 1 85 ? 9.112 -0.027 -9.517 1.00 88.88 85 THR A O 1
ATOM 679 N N . PHE A 1 86 ? 10.279 0.748 -7.756 1.00 88.38 86 PHE A N 1
ATOM 680 C CA . PHE A 1 86 ? 9.383 1.875 -7.513 1.00 88.38 86 PHE A CA 1
ATOM 681 C C . PHE A 1 86 ? 9.629 3.005 -8.475 1.00 88.38 86 PHE A C 1
ATOM 683 O O . PHE A 1 86 ? 10.759 3.453 -8.661 1.00 88.38 86 PHE A O 1
ATOM 690 N N . VAL A 1 87 ? 8.530 3.527 -9.002 1.00 92.69 87 VAL A N 1
ATOM 691 C CA . VAL A 1 87 ? 8.546 4.832 -9.640 1.00 92.69 87 VAL A CA 1
ATOM 692 C C . VAL A 1 87 ? 7.941 5.813 -8.654 1.00 92.69 87 VAL A C 1
ATOM 694 O O . VAL A 1 87 ? 6.730 5.818 -8.451 1.00 92.69 87 VAL A O 1
ATOM 697 N N . LEU A 1 88 ? 8.804 6.594 -8.006 1.00 92.38 88 LEU A N 1
ATOM 698 C CA . LEU A 1 88 ? 8.419 7.460 -6.894 1.00 92.38 88 LEU A CA 1
ATOM 699 C C . LEU A 1 88 ? 7.298 8.430 -7.292 1.00 92.38 88 LEU A C 1
ATOM 701 O O . LEU A 1 88 ? 7.350 9.054 -8.355 1.00 92.38 88 LEU A O 1
ATOM 705 N N . ALA A 1 89 ? 6.296 8.523 -6.424 1.00 93.12 89 ALA A N 1
ATOM 706 C CA . ALA A 1 89 ? 5.245 9.530 -6.457 1.00 93.12 89 ALA A CA 1
ATOM 707 C C . ALA A 1 89 ? 5.813 10.936 -6.201 1.00 93.12 89 ALA A C 1
ATOM 709 O O . ALA A 1 89 ? 6.807 11.103 -5.491 1.00 93.12 89 ALA A O 1
ATOM 710 N N . GLU A 1 90 ? 5.181 11.943 -6.804 1.00 95.31 90 GLU A N 1
ATOM 711 C CA . GLU A 1 90 ? 5.555 13.361 -6.654 1.00 95.31 90 GLU A CA 1
ATOM 712 C C . GLU A 1 90 ? 4.706 14.064 -5.582 1.00 95.31 90 GLU A C 1
ATOM 714 O O . GLU A 1 90 ? 4.964 15.208 -5.200 1.00 95.31 90 GLU A O 1
ATOM 719 N N . GLU A 1 91 ? 3.682 13.372 -5.084 1.00 94.25 91 GLU A N 1
ATOM 720 C CA . GLU A 1 91 ? 2.828 13.788 -3.991 1.00 94.25 91 GLU A CA 1
ATOM 721 C C . GLU A 1 91 ? 3.638 14.025 -2.712 1.00 94.25 91 GLU A C 1
ATOM 723 O O . GLU A 1 91 ? 4.679 13.418 -2.455 1.00 94.25 91 GLU A O 1
ATOM 728 N N . LYS A 1 92 ? 3.132 14.921 -1.863 1.00 95.12 92 LYS A N 1
ATOM 729 C CA . LYS A 1 92 ? 3.780 15.242 -0.593 1.00 95.12 92 LYS A CA 1
ATOM 730 C C . LYS A 1 92 ? 3.845 13.995 0.295 1.00 95.12 92 LYS A C 1
ATOM 732 O O . LYS A 1 92 ? 2.808 13.427 0.630 1.00 95.12 92 LYS A O 1
ATOM 737 N N . GLU A 1 93 ? 5.054 13.639 0.730 1.00 91.50 93 GLU A N 1
ATOM 738 C CA . GLU A 1 93 ? 5.269 12.560 1.697 1.00 91.50 93 GLU A CA 1
ATOM 739 C C . GLU A 1 93 ? 4.453 12.783 2.977 1.00 91.50 93 GLU A C 1
ATOM 741 O O . GLU A 1 93 ? 4.447 13.886 3.542 1.00 91.50 93 GLU A O 1
ATOM 746 N N . ALA A 1 94 ? 3.805 11.720 3.460 1.00 88.75 94 ALA A N 1
ATOM 747 C CA . ALA A 1 94 ? 3.039 11.780 4.697 1.00 88.75 94 ALA A CA 1
ATOM 748 C C . ALA A 1 94 ? 3.937 12.124 5.891 1.00 88.75 94 ALA A C 1
ATOM 750 O O . ALA A 1 94 ? 4.997 11.525 6.120 1.00 88.75 94 ALA A O 1
ATOM 751 N N . THR A 1 95 ? 3.481 13.078 6.701 1.00 89.81 95 THR A N 1
ATOM 752 C CA . THR A 1 95 ? 4.066 13.309 8.021 1.00 89.81 95 THR A CA 1
ATOM 753 C C . THR A 1 95 ? 3.619 12.222 8.994 1.00 89.81 95 THR A C 1
ATOM 755 O O . THR A 1 95 ? 2.727 11.416 8.717 1.00 89.81 95 THR A O 1
ATOM 758 N N . ARG A 1 96 ? 4.241 12.183 10.174 1.00 85.19 96 ARG A N 1
ATOM 759 C CA . ARG A 1 96 ? 3.823 11.238 11.214 1.00 85.19 96 ARG A CA 1
ATOM 760 C C . ARG A 1 96 ? 2.396 11.543 11.665 1.00 85.19 96 ARG A C 1
ATOM 762 O O . ARG A 1 96 ? 1.623 10.628 11.920 1.00 85.19 96 ARG A O 1
ATOM 769 N N . GLU A 1 97 ? 2.066 12.822 11.760 1.00 88.31 97 GLU A N 1
ATOM 770 C CA . GLU A 1 97 ? 0.766 13.329 12.171 1.00 88.31 97 GLU A CA 1
ATOM 771 C C . GLU A 1 97 ? -0.316 12.936 11.164 1.00 88.31 97 GLU A C 1
ATOM 773 O O . GLU A 1 97 ? -1.374 12.471 11.585 1.00 88.31 97 GLU A O 1
ATOM 778 N N . ASP A 1 98 ? -0.019 13.036 9.862 1.00 89.38 98 ASP A N 1
ATOM 779 C CA . ASP A 1 98 ? -0.924 12.602 8.790 1.00 89.38 98 ASP A CA 1
ATOM 780 C C . ASP A 1 98 ? -1.230 11.104 8.909 1.00 89.38 98 ASP A C 1
ATOM 782 O O . ASP A 1 98 ? -2.398 10.720 8.935 1.00 89.38 98 ASP A O 1
ATOM 786 N N . LEU A 1 99 ? -0.201 10.262 9.090 1.00 85.81 99 LEU A N 1
ATOM 787 C CA . LEU A 1 99 ? -0.396 8.823 9.298 1.00 85.81 99 LEU A CA 1
ATOM 788 C C . LEU A 1 99 ? -1.243 8.550 10.545 1.00 85.81 99 LEU A C 1
ATOM 790 O O . LEU A 1 99 ? -2.267 7.884 10.451 1.00 85.81 99 LEU A O 1
ATOM 794 N N . VAL A 1 100 ? -0.864 9.087 11.714 1.00 86.38 100 VAL A N 1
ATOM 795 C CA . VAL A 1 100 ? -1.621 8.881 12.969 1.00 86.38 100 VAL A CA 1
ATOM 796 C C . VAL A 1 100 ? -3.080 9.283 12.798 1.00 86.38 100 VAL A C 1
ATOM 798 O O . VAL A 1 100 ? -3.964 8.593 13.308 1.00 86.38 100 VAL A O 1
ATOM 801 N N . LYS A 1 101 ? -3.329 10.402 12.118 1.00 90.31 101 LYS A N 1
ATOM 802 C CA . LYS A 1 101 ? -4.673 10.899 11.859 1.00 90.31 101 LYS A CA 1
ATOM 803 C C . LYS A 1 101 ? -5.454 9.913 10.992 1.00 90.31 101 LYS A C 1
ATOM 805 O O . LYS A 1 101 ? -6.488 9.439 11.451 1.00 90.31 101 LYS A O 1
ATOM 810 N N . THR A 1 102 ? -4.934 9.541 9.822 1.00 88.75 102 THR A N 1
ATOM 811 C CA . THR A 1 102 ? -5.592 8.587 8.917 1.00 88.75 102 THR A CA 1
ATOM 812 C C . THR A 1 102 ? -5.886 7.258 9.610 1.00 88.75 102 THR A C 1
ATOM 814 O O . THR A 1 102 ? -6.981 6.719 9.474 1.00 88.75 102 THR A O 1
ATOM 817 N N . LEU A 1 103 ? -4.941 6.725 10.389 1.00 85.75 103 LEU A N 1
ATOM 818 C CA . LE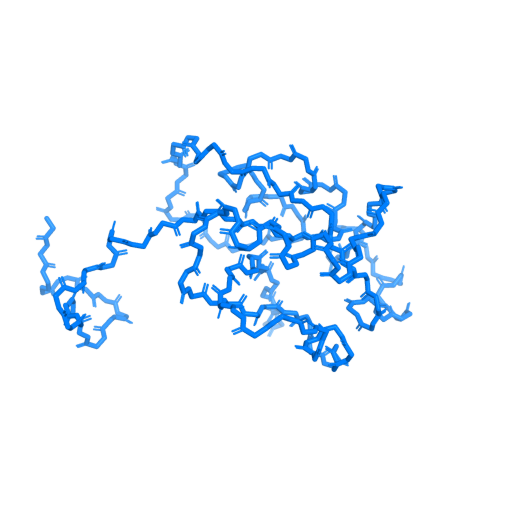U A 1 103 ? -5.136 5.445 11.074 1.00 85.75 103 LEU A CA 1
ATOM 819 C C . LEU A 1 103 ? -6.219 5.523 12.158 1.00 85.75 103 LEU A C 1
ATOM 821 O O . LEU A 1 103 ? -7.029 4.614 12.295 1.00 85.75 103 LEU A O 1
ATOM 825 N N . LYS A 1 104 ? -6.290 6.633 12.896 1.00 88.00 104 LYS A N 1
ATOM 826 C CA . LYS A 1 104 ? -7.369 6.852 13.870 1.00 88.00 104 LYS A CA 1
ATOM 827 C C . LYS A 1 104 ? -8.726 7.046 13.201 1.00 88.00 104 LYS A C 1
ATOM 829 O O . LYS A 1 104 ? -9.708 6.493 13.677 1.00 88.00 104 LYS A O 1
ATOM 834 N N . GLU A 1 105 ? -8.782 7.837 12.133 1.00 91.19 105 GLU A N 1
ATOM 835 C CA . GLU A 1 105 ? -10.028 8.147 11.419 1.00 91.19 105 GLU A CA 1
ATOM 836 C C . GLU A 1 105 ? -10.589 6.932 10.672 1.00 91.19 105 GLU A C 1
ATOM 838 O O . GLU A 1 105 ? -11.803 6.784 10.596 1.00 91.19 105 GLU A O 1
ATOM 843 N N . SER A 1 106 ? -9.722 6.039 10.183 1.00 87.31 106 SER A N 1
ATOM 844 C CA . SER A 1 106 ? -10.123 4.791 9.514 1.00 87.31 106 SER A CA 1
ATOM 845 C C . SER A 1 106 ? -10.578 3.681 10.467 1.00 87.31 106 SER A C 1
ATOM 847 O O . SER A 1 106 ? -11.090 2.669 10.001 1.00 87.31 106 SER A O 1
ATOM 849 N N . GLY A 1 107 ? -10.408 3.839 11.786 1.00 86.44 107 GLY A N 1
ATOM 850 C CA . GLY A 1 107 ? -10.813 2.821 12.765 1.00 86.44 107 GLY A CA 1
ATOM 851 C C . GLY A 1 107 ? -9.999 1.527 12.679 1.00 86.44 107 GLY A C 1
ATOM 852 O O . GLY A 1 107 ? -10.489 0.461 13.029 1.00 86.44 107 GLY A O 1
ATOM 853 N N . VAL A 1 108 ? -8.768 1.613 12.185 1.00 84.38 108 VAL A N 1
ATOM 854 C CA . VAL A 1 108 ? -7.954 0.448 11.850 1.00 84.38 108 VAL A CA 1
ATOM 855 C C . VAL A 1 108 ? -7.468 -0.333 13.078 1.00 84.38 108 VAL A C 1
ATOM 857 O O . VAL A 1 108 ? -7.005 0.242 14.067 1.00 84.38 108 VAL A O 1
ATOM 860 N N . GLU A 1 109 ? -7.555 -1.662 12.997 1.00 83.31 109 GLU A N 1
ATOM 861 C CA . GLU A 1 109 ? -7.255 -2.567 14.114 1.00 83.31 109 GLU A CA 1
ATOM 862 C C . GLU A 1 109 ? -6.001 -3.427 13.904 1.00 83.31 109 GLU A C 1
ATOM 864 O O . GLU A 1 109 ? -5.452 -3.921 14.887 1.00 83.31 109 GLU A O 1
ATOM 869 N N . ILE A 1 110 ? -5.532 -3.625 12.658 1.00 83.94 110 ILE A N 1
ATOM 870 C CA . ILE A 1 110 ? -4.376 -4.483 12.301 1.00 83.94 110 ILE A CA 1
ATOM 871 C C . ILE A 1 110 ? -3.433 -3.808 11.284 1.00 83.94 110 ILE A C 1
ATOM 873 O O . ILE A 1 110 ? -3.884 -3.353 10.236 1.00 83.94 110 ILE A O 1
ATOM 877 N N . LEU A 1 111 ? -2.110 -3.809 11.569 1.00 80.31 111 LEU A N 1
ATOM 878 C CA . LEU A 1 111 ? -1.013 -3.353 10.691 1.00 80.31 111 LEU A CA 1
ATOM 879 C C . LEU A 1 111 ? -0.329 -4.513 10.042 1.00 80.31 111 LEU A C 1
ATOM 881 O O . LEU A 1 111 ? 0.278 -5.334 10.724 1.00 80.31 111 LEU A O 1
ATOM 885 N N . LEU A 1 112 ? -0.332 -4.497 8.721 1.00 84.50 112 LEU A N 1
ATOM 886 C CA . LEU A 1 112 ? 0.573 -5.314 7.942 1.00 84.50 112 LEU A CA 1
ATOM 887 C C . LEU A 1 112 ? 1.654 -4.390 7.421 1.00 84.50 112 LEU A C 1
ATOM 889 O O . LEU A 1 112 ? 1.352 -3.391 6.791 1.00 84.50 112 LEU A O 1
ATOM 893 N N . ASN A 1 113 ? 2.907 -4.689 7.729 1.00 82.38 113 ASN A N 1
ATOM 894 C CA . ASN A 1 113 ? 4.041 -3.937 7.223 1.00 82.38 113 ASN A CA 1
ATOM 895 C C . ASN A 1 113 ? 4.749 -4.794 6.171 1.00 82.38 113 ASN A C 1
ATOM 897 O O . ASN A 1 113 ? 5.387 -5.787 6.517 1.00 82.38 113 ASN A O 1
ATOM 901 N N . TYR A 1 114 ? 4.634 -4.387 4.909 1.00 83.31 114 TYR A N 1
ATOM 902 C CA . TYR A 1 114 ? 5.302 -5.017 3.771 1.00 83.31 114 TYR A CA 1
ATOM 903 C C . TYR A 1 114 ? 6.381 -4.114 3.144 1.00 83.31 114 TYR A C 1
ATOM 905 O O . TYR A 1 114 ? 6.549 -4.074 1.929 1.00 83.31 114 TYR A O 1
ATOM 913 N N . MET A 1 115 ? 7.138 -3.372 3.953 1.00 83.00 115 MET A N 1
ATOM 914 C CA . MET A 1 115 ? 8.276 -2.604 3.435 1.00 83.00 115 MET A CA 1
ATOM 915 C C . MET A 1 115 ? 9.365 -3.516 2.831 1.00 83.00 115 MET A C 1
ATOM 917 O O . MET A 1 115 ? 9.527 -4.659 3.275 1.00 83.00 115 MET A O 1
ATOM 921 N N . PRO A 1 116 ? 10.159 -3.023 1.858 1.00 81.38 116 PRO A N 1
ATOM 922 C CA . PRO A 1 116 ? 11.318 -3.751 1.356 1.00 81.38 116 PRO A CA 1
ATOM 923 C C . PRO A 1 116 ? 12.302 -4.134 2.465 1.00 81.38 116 PRO A C 1
ATOM 925 O O . PRO A 1 116 ? 12.426 -3.478 3.503 1.00 81.38 116 PRO A O 1
ATOM 928 N N . VAL A 1 117 ? 13.046 -5.212 2.228 1.00 80.44 117 VAL A N 1
ATOM 929 C CA . VAL A 1 117 ? 14.126 -5.621 3.129 1.00 80.44 117 VAL A CA 1
ATOM 930 C C . VAL A 1 117 ? 15.160 -4.498 3.267 1.00 80.44 117 VAL A C 1
ATOM 932 O O . VAL A 1 117 ? 15.548 -3.870 2.286 1.00 80.44 117 VAL A O 1
ATOM 935 N N . GLY A 1 118 ? 15.617 -4.244 4.495 1.00 79.06 118 GLY A N 1
ATOM 936 C CA . GLY A 1 118 ? 16.579 -3.174 4.793 1.00 79.06 118 GLY A CA 1
ATOM 937 C C . GLY A 1 118 ? 15.962 -1.803 5.103 1.00 79.06 118 GLY A C 1
ATOM 938 O O . GLY A 1 118 ? 16.691 -0.912 5.531 1.00 79.06 118 GLY A O 1
ATOM 939 N N . SER A 1 119 ? 14.643 -1.637 4.976 1.00 81.44 119 SER A N 1
ATOM 940 C CA . SER A 1 119 ? 13.938 -0.376 5.254 1.00 81.44 119 SER A CA 1
ATOM 941 C C . SER A 1 119 ? 13.609 -0.186 6.741 1.00 81.44 119 SER A C 1
ATOM 943 O O . SER A 1 119 ? 12.448 -0.119 7.150 1.00 81.44 119 SER A O 1
ATOM 945 N N . GLU A 1 120 ? 14.640 -0.154 7.587 1.00 83.25 120 GLU A N 1
ATOM 946 C CA . GLU A 1 120 ? 14.505 -0.102 9.046 1.00 83.25 120 GLU A CA 1
ATOM 947 C C . GLU A 1 120 ? 13.825 1.184 9.533 1.00 83.25 120 GLU A C 1
ATOM 949 O O . GLU A 1 120 ? 12.934 1.128 10.383 1.00 83.25 120 GLU A O 1
ATOM 954 N N . LYS A 1 121 ? 14.229 2.350 9.019 1.00 81.88 121 LYS A N 1
ATOM 955 C CA . LYS A 1 121 ? 13.658 3.643 9.419 1.00 81.88 121 LYS A CA 1
ATOM 956 C C . LYS A 1 121 ? 12.209 3.745 8.980 1.00 81.88 121 LYS A C 1
ATOM 958 O O . LYS A 1 121 ? 11.408 4.251 9.758 1.00 81.88 121 LYS A O 1
ATOM 963 N N . ALA A 1 122 ? 11.873 3.258 7.786 1.00 81.12 122 ALA A N 1
ATOM 964 C CA . ALA A 1 122 ? 10.499 3.193 7.306 1.00 81.12 122 ALA A CA 1
ATOM 965 C C . ALA A 1 122 ? 9.651 2.232 8.148 1.00 81.12 122 ALA A C 1
ATOM 967 O O . ALA A 1 122 ? 8.567 2.603 8.584 1.00 81.12 122 ALA A O 1
ATOM 968 N N . ALA A 1 123 ? 10.168 1.044 8.474 1.00 80.19 123 ALA A N 1
ATOM 969 C CA . ALA A 1 123 ? 9.456 0.079 9.309 1.00 80.19 123 ALA A CA 1
ATOM 970 C C . ALA A 1 123 ? 9.266 0.557 10.759 1.00 80.19 123 ALA A C 1
ATOM 972 O O . ALA A 1 123 ? 8.251 0.258 11.385 1.00 80.19 123 ALA A O 1
ATOM 973 N N . LYS A 1 124 ? 10.236 1.307 11.295 1.00 78.19 124 LYS A N 1
ATOM 974 C CA . LYS A 1 124 ? 10.165 1.930 12.624 1.00 78.19 124 LYS A CA 1
ATOM 975 C C . LYS A 1 124 ? 9.433 3.264 12.622 1.00 78.19 124 LYS A C 1
ATOM 977 O O . LYS A 1 124 ? 9.232 3.808 13.708 1.00 78.19 124 LYS A O 1
ATOM 982 N N . PHE A 1 125 ? 9.076 3.810 11.458 1.00 70.31 125 PHE A N 1
ATOM 983 C CA . PHE A 1 125 ? 8.364 5.076 11.362 1.00 70.31 125 PHE A CA 1
ATOM 984 C C . PHE A 1 125 ? 6.975 4.893 11.995 1.00 70.31 125 PHE A C 1
ATOM 986 O O . PHE A 1 125 ? 6.124 4.229 11.407 1.00 70.31 125 PHE A O 1
ATOM 993 N N . PRO A 1 126 ? 6.737 5.377 13.231 1.00 59.91 126 PRO A N 1
ATOM 994 C CA . PRO A 1 126 ? 5.724 4.759 14.067 1.00 59.91 126 PRO A CA 1
ATOM 995 C C . PRO A 1 126 ? 4.411 5.528 14.086 1.00 59.91 126 PRO A C 1
ATOM 997 O O . PRO A 1 126 ? 4.390 6.749 14.290 1.00 59.91 126 PRO A O 1
ATOM 1000 N N . THR A 1 127 ? 3.327 4.757 14.153 1.00 38.00 127 THR A N 1
ATOM 1001 C CA . THR A 1 127 ? 2.217 5.046 15.068 1.00 38.00 127 THR A CA 1
ATOM 1002 C C . THR A 1 127 ? 1.959 3.817 15.962 1.00 38.00 127 THR A C 1
ATOM 1004 O O . THR A 1 127 ? 2.237 2.700 15.535 1.00 38.00 127 THR A O 1
ATOM 1007 N N . PRO A 1 128 ? 1.476 3.987 17.208 1.00 32.50 128 PRO A N 1
ATOM 1008 C CA . PRO A 1 128 ? 1.143 2.891 18.129 1.00 32.50 128 PRO A CA 1
ATOM 1009 C C . PRO A 1 128 ? -0.184 2.174 17.801 1.00 32.50 128 PRO A C 1
ATOM 1011 O O . PRO A 1 128 ? -0.761 1.538 18.677 1.00 32.50 128 PRO A O 1
ATOM 1014 N N . ALA A 1 129 ? -0.690 2.289 16.574 1.00 30.81 129 ALA A N 1
ATOM 1015 C CA . ALA A 1 129 ? -1.933 1.663 16.144 1.00 30.81 129 ALA A CA 1
ATOM 1016 C C . ALA A 1 129 ? -1.719 0.921 14.825 1.00 30.81 129 ALA A C 1
ATOM 1018 O O . ALA A 1 129 ? -0.823 1.240 14.039 1.00 30.81 129 ALA A O 1
ATOM 1019 N N . ILE A 1 130 ? -2.505 -0.128 14.643 1.00 36.00 130 ILE A N 1
ATOM 1020 C CA . ILE A 1 130 ? -2.165 -1.234 13.773 1.00 36.00 130 ILE A CA 1
ATOM 1021 C C . ILE A 1 130 ? -2.900 -1.004 12.400 1.00 36.00 130 ILE A C 1
ATOM 1023 O O . ILE A 1 130 ? -4.112 -1.076 12.435 1.00 36.00 130 ILE A O 1
ATOM 1027 N N . ALA A 1 131 ? -2.258 -0.722 11.230 1.00 33.72 131 ALA A N 1
ATOM 1028 C CA . ALA A 1 131 ? -2.846 -0.541 9.859 1.00 33.72 131 ALA A CA 1
ATOM 1029 C C . ALA A 1 131 ? -2.241 -1.234 8.578 1.00 33.72 131 ALA A C 1
ATOM 1031 O O . ALA A 1 131 ? -1.037 -1.399 8.405 1.00 33.72 131 ALA A O 1
ATOM 1032 N N . ILE A 1 132 ? -3.043 -1.733 7.639 1.00 36.81 132 ILE A N 1
ATOM 1033 C CA . ILE A 1 132 ? -2.526 -2.553 6.519 1.00 36.81 132 ILE A CA 1
ATOM 1034 C C . ILE A 1 132 ? -1.759 -1.697 5.485 1.00 36.81 132 ILE A C 1
ATOM 1036 O O . ILE A 1 132 ? -2.347 -0.963 4.699 1.00 36.81 132 ILE A O 1
ATOM 1040 N N . LEU A 1 133 ? -0.431 -1.823 5.440 1.00 41.66 133 LEU A N 1
ATOM 1041 C CA . LEU A 1 133 ? 0.414 -1.387 4.330 1.00 41.66 133 LEU A CA 1
ATOM 1042 C C . LEU A 1 133 ? 0.437 -2.503 3.280 1.00 41.66 133 LEU A C 1
ATOM 1044 O O . LEU A 1 133 ? 1.102 -3.527 3.451 1.00 41.66 133 LEU A O 1
ATOM 1048 N N . ILE A 1 134 ? -0.313 -2.323 2.196 1.00 38.66 134 ILE A N 1
ATOM 1049 C CA . ILE A 1 134 ? -0.333 -3.282 1.091 1.00 38.66 134 ILE A CA 1
ATOM 1050 C C . ILE A 1 134 ? 0.900 -3.049 0.229 1.00 38.66 134 ILE A C 1
ATOM 1052 O O . ILE A 1 134 ? 0.968 -2.084 -0.525 1.00 38.66 134 ILE A O 1
ATOM 1056 N N . PHE A 1 135 ? 1.844 -3.980 0.297 1.00 38.97 135 PHE A N 1
ATOM 1057 C CA . PHE A 1 135 ? 2.963 -4.037 -0.626 1.00 38.97 135 PHE A CA 1
ATOM 1058 C C . PHE A 1 135 ? 3.151 -5.472 -1.123 1.00 38.97 135 PHE A C 1
ATOM 1060 O O . PHE A 1 135 ? 3.309 -6.392 -0.326 1.00 38.97 135 PHE A O 1
ATOM 1067 N N . PHE A 1 136 ? 3.161 -5.675 -2.442 1.00 35.03 136 PHE A N 1
ATOM 1068 C CA . PHE A 1 136 ? 3.541 -6.951 -3.046 1.00 35.03 136 PHE A CA 1
ATOM 1069 C C . PHE A 1 136 ? 4.742 -6.741 -3.971 1.00 35.03 136 PHE A C 1
ATOM 1071 O O . PHE A 1 136 ? 4.586 -6.325 -5.113 1.00 35.03 136 PHE A O 1
ATOM 1078 N N . ILE A 1 137 ? 5.944 -7.088 -3.507 1.00 33.88 137 ILE A N 1
ATOM 1079 C CA . ILE A 1 137 ? 7.044 -7.469 -4.402 1.00 33.88 137 ILE A CA 1
ATOM 1080 C C . ILE A 1 137 ? 7.431 -8.900 -4.056 1.00 33.88 137 ILE A C 1
ATOM 1082 O O . ILE A 1 137 ? 8.006 -9.160 -3.001 1.00 33.88 137 ILE A O 1
ATOM 1086 N N . PHE A 1 138 ? 7.134 -9.827 -4.964 1.00 31.75 138 PHE A N 1
ATOM 1087 C CA . PHE A 1 138 ? 7.769 -11.136 -4.962 1.00 31.75 138 PHE A CA 1
ATOM 1088 C C . PHE A 1 138 ? 9.050 -11.025 -5.788 1.00 31.75 138 PHE A C 1
ATOM 1090 O O . PHE A 1 138 ? 8.995 -10.867 -7.005 1.00 31.75 138 PHE A O 1
ATOM 1097 N N . TYR A 1 139 ? 10.211 -11.129 -5.140 1.00 29.02 139 TYR A N 1
ATOM 1098 C CA . TYR A 1 139 ? 11.423 -11.527 -5.850 1.00 29.02 139 TYR A CA 1
ATOM 1099 C C . TYR A 1 139 ? 11.262 -13.000 -6.236 1.00 29.02 139 TYR A C 1
ATOM 1101 O O . TYR A 1 139 ? 11.562 -13.895 -5.449 1.00 29.02 139 TYR A O 1
ATOM 1109 N N . SER A 1 140 ? 10.762 -13.269 -7.441 1.00 27.41 140 SER A N 1
ATOM 1110 C CA . SER A 1 140 ? 10.971 -14.566 -8.081 1.00 27.41 140 SER A CA 1
ATOM 1111 C C . SER A 1 140 ? 12.303 -14.523 -8.818 1.00 27.41 140 SER A C 1
ATOM 1113 O O . SER A 1 140 ? 12.352 -14.264 -10.014 1.00 27.41 140 SER A O 1
ATOM 1115 N N . SER A 1 141 ? 13.387 -14.781 -8.088 1.00 31.64 141 SER A N 1
ATOM 1116 C CA . SER A 1 141 ? 14.564 -15.395 -8.699 1.00 31.64 141 SER A CA 1
ATOM 1117 C C . SER A 1 141 ? 14.309 -16.902 -8.715 1.00 31.64 141 SER A C 1
ATOM 1119 O O . SER A 1 141 ? 14.552 -17.575 -7.714 1.00 31.64 141 SER A O 1
ATOM 1121 N N . PHE A 1 142 ? 13.751 -17.405 -9.816 1.00 34.91 142 PHE A N 1
ATOM 1122 C CA . PHE A 1 142 ? 13.968 -18.790 -10.234 1.00 34.91 142 PHE A CA 1
ATOM 1123 C C . PHE A 1 142 ? 14.998 -18.785 -11.357 1.00 34.91 142 PHE A C 1
ATOM 1125 O O . PHE A 1 142 ? 14.866 -17.922 -12.254 1.00 34.91 142 PHE A O 1
#

Foldseek 3Di:
DDQVPPPPDPDQDDPNDGPVNDAALEEEDFAQQQAFDFPLRNCPDAPNDDDCPDNDDPGSVYGHHYEACQVLAPPVLVVDPCRQHGDGDPDDHDDLVNVLVSQVVSVAAAADDPGDPPRPCRVPSDDPHHHYHDDDDDPPPD

Radius of gyration: 16.14 Å; chains: 1; bounding box: 38×44×33 Å

Sequence (142 aa):
KDSRKAIGLMHWNIGGYEPFDIEVVAAFDIDKRKVGKDVSEAIFAFPNCTTVFCKDIPEIEVRVQMGRILDGFADHMRDYPDQCTFVLAEEKEATREDLVKTLKESGVEILLNYMPVGSEKAAKFPTPAIAILIFFIFYSSF

InterPro domains:
  IPR036291 NAD(P)-binding domain superfamily [SSF51735] (5-125)
  IPR052199 Myo-inositol 1-phosphate synthase [PTHR43125] (3-125)